Protein AF-A0A957R626-F1 (afdb_monomer)

Mean predicted aligned error: 13.44 Å

Radius of gyration: 23.77 Å; Cα contacts (8 Å, |Δi|>4): 62; chains: 1; bounding box: 62×50×67 Å

Secondary structure (DSSP, 8-state):
-PPP-----------------S-S-------------HHHHHHHHHHHHHHT--HHHHHHHHHHHTPPPP-TTS-GGGHHHHHHGGGS-HHHHHHHHTT-SPP-----TT-TT--HHHHHHHHHHHHHHHTT-----HHHHT--

Structure (mmCIF, N/CA/C/O backbone):
data_AF-A0A957R626-F1
#
_entry.id   AF-A0A957R626-F1
#
loop_
_atom_site.group_PDB
_atom_site.id
_atom_site.type_symbol
_atom_site.label_atom_id
_atom_site.label_alt_id
_atom_site.label_comp_id
_atom_site.label_asym_id
_atom_site.label_entity_id
_atom_site.label_seq_id
_atom_site.pdbx_PDB_ins_code
_atom_site.Cartn_x
_atom_site.Cartn_y
_atom_site.Cartn_z
_atom_site.occupancy
_atom_site.B_iso_or_equiv
_atom_site.auth_seq_id
_atom_site.auth_comp_id
_atom_site.auth_asym_id
_atom_site.auth_atom_id
_atom_site.pdbx_PDB_model_num
ATOM 1 N N . MET A 1 1 ? -26.890 -36.184 35.853 1.00 41.81 1 MET A N 1
ATOM 2 C CA . MET A 1 1 ? -25.858 -35.709 34.903 1.00 41.81 1 MET A CA 1
ATOM 3 C C . MET A 1 1 ? -26.545 -34.907 33.810 1.00 41.81 1 MET A C 1
ATOM 5 O O . MET A 1 1 ? -27.251 -35.481 32.993 1.00 41.81 1 MET A O 1
ATOM 9 N N . ALA A 1 2 ? -26.437 -33.581 33.879 1.00 39.88 2 ALA A N 1
ATOM 10 C CA . ALA A 1 2 ? -27.098 -32.642 32.977 1.00 39.88 2 ALA A CA 1
ATOM 11 C C . ALA A 1 2 ? -26.227 -32.387 31.735 1.00 39.88 2 ALA A C 1
ATOM 13 O O . ALA A 1 2 ? -25.035 -32.124 31.868 1.00 39.88 2 ALA A O 1
ATOM 14 N N . LYS A 1 3 ? -26.821 -32.461 30.538 1.00 41.88 3 LYS A N 1
ATOM 15 C CA . LYS A 1 3 ? -26.207 -31.989 29.288 1.00 41.88 3 LYS A CA 1
ATOM 16 C C . LYS A 1 3 ? -26.531 -30.499 29.119 1.00 41.88 3 LYS A C 1
ATOM 18 O O . LYS A 1 3 ? -27.718 -30.172 29.073 1.00 41.88 3 LYS A O 1
ATOM 23 N N . PRO A 1 4 ? -25.547 -29.595 28.996 1.00 37.28 4 PRO A N 1
ATOM 24 C CA . PRO A 1 4 ? -25.836 -28.218 28.625 1.00 37.28 4 PRO A CA 1
ATOM 25 C C . PRO A 1 4 ? -26.226 -28.165 27.141 1.00 37.28 4 PRO A C 1
ATOM 27 O O . PRO A 1 4 ? -25.443 -28.503 26.259 1.00 37.28 4 PRO A O 1
ATOM 30 N N . THR A 1 5 ? -27.470 -27.765 26.881 1.00 38.91 5 THR A N 1
ATOM 31 C CA . THR A 1 5 ? -27.971 -27.425 25.543 1.00 38.91 5 THR A CA 1
ATOM 32 C C . THR A 1 5 ? -27.732 -25.934 25.337 1.00 38.91 5 THR A C 1
ATOM 34 O O . THR A 1 5 ? -28.358 -25.115 26.009 1.00 38.91 5 THR A O 1
ATOM 37 N N . ILE A 1 6 ? -26.809 -25.575 24.445 1.00 39.09 6 ILE A N 1
ATOM 38 C CA . ILE A 1 6 ? -26.560 -24.180 24.073 1.00 39.09 6 ILE A CA 1
ATOM 39 C C . ILE A 1 6 ? -27.712 -23.729 23.171 1.00 39.09 6 ILE A C 1
ATOM 41 O O . ILE A 1 6 ? -27.871 -24.214 22.052 1.00 39.09 6 ILE A O 1
ATOM 45 N N . LYS A 1 7 ? -28.540 -22.816 23.683 1.00 32.56 7 LYS A N 1
ATOM 46 C CA . LYS A 1 7 ? -29.536 -22.076 22.904 1.00 32.56 7 LYS A CA 1
ATOM 47 C C . LYS A 1 7 ? -28.816 -20.941 22.176 1.00 32.56 7 LYS A C 1
ATOM 49 O O . LYS A 1 7 ? -28.399 -19.988 22.826 1.00 32.56 7 LYS A O 1
ATOM 54 N N . ILE A 1 8 ? -28.679 -21.024 20.854 1.00 35.16 8 ILE A N 1
ATOM 55 C CA . ILE A 1 8 ? -28.317 -19.853 20.045 1.00 35.16 8 ILE A CA 1
ATOM 56 C C . ILE A 1 8 ? -29.609 -19.069 19.797 1.00 35.16 8 ILE A C 1
ATOM 58 O O . ILE A 1 8 ? -30.555 -19.577 19.198 1.00 35.16 8 ILE A O 1
ATOM 62 N N . ILE A 1 9 ? -29.663 -17.858 20.348 1.00 33.81 9 ILE A N 1
ATOM 63 C CA . ILE A 1 9 ? -30.765 -16.906 20.211 1.00 33.81 9 ILE A CA 1
ATOM 64 C C . ILE A 1 9 ? -30.608 -16.200 18.861 1.00 33.81 9 ILE A C 1
ATOM 66 O O . ILE A 1 9 ? -29.566 -15.616 18.582 1.00 33.81 9 ILE A O 1
ATOM 70 N N . VAL A 1 10 ? -31.654 -16.262 18.038 1.00 33.72 10 VAL A N 1
ATOM 71 C CA . VAL A 1 10 ? -31.802 -15.493 16.798 1.00 33.72 10 VAL A CA 1
ATOM 72 C C . VAL A 1 10 ? -32.499 -14.170 17.139 1.00 33.72 10 VAL A C 1
ATOM 74 O O . VAL A 1 10 ? -33.572 -14.188 17.738 1.00 33.72 10 VAL A O 1
ATOM 77 N N . ALA A 1 11 ? -31.912 -13.040 16.747 1.00 32.66 11 ALA A N 1
ATOM 78 C CA . ALA A 1 11 ? -32.565 -11.729 16.675 1.00 32.66 11 ALA A CA 1
ATOM 79 C C . ALA A 1 11 ? -32.153 -11.119 15.319 1.00 32.66 11 ALA A C 1
ATOM 81 O O . ALA A 1 11 ? -30.978 -10.841 15.119 1.00 32.66 11 ALA A O 1
ATOM 82 N N . SER A 1 12 ? -32.961 -11.182 14.255 1.00 35.12 12 SER A N 1
ATOM 83 C CA . SER A 1 12 ? -34.192 -10.415 13.979 1.00 35.12 12 SER A CA 1
ATOM 84 C C . SER A 1 12 ? -33.947 -8.910 13.945 1.00 35.12 12 SER A C 1
ATOM 86 O O . SER A 1 12 ? -34.072 -8.297 14.987 1.00 35.12 12 SER A O 1
ATOM 88 N N . TYR A 1 13 ? -33.612 -8.360 12.772 1.00 31.69 13 TYR A N 1
ATOM 89 C CA . TYR A 1 13 ? -33.785 -6.973 12.283 1.00 31.69 13 TYR A CA 1
ATOM 90 C C . TYR A 1 13 ? -33.099 -6.988 10.894 1.00 31.69 13 TYR A C 1
ATOM 92 O O . TYR A 1 13 ? -31.902 -7.207 10.817 1.00 31.69 13 TYR A O 1
ATOM 100 N N . ILE A 1 14 ? -33.769 -6.965 9.740 1.00 35.78 14 ILE A N 1
ATOM 101 C CA . ILE A 1 14 ? -34.477 -5.824 9.154 1.00 35.78 14 ILE A CA 1
ATOM 102 C C . ILE A 1 14 ? -35.324 -6.350 7.979 1.00 35.78 14 ILE A C 1
ATOM 104 O O . ILE A 1 14 ? -34.802 -6.886 7.005 1.00 35.78 14 ILE A O 1
ATOM 108 N N . LEU A 1 15 ? -36.637 -6.157 8.063 1.00 36.91 15 LEU A N 1
ATOM 109 C CA . LEU A 1 15 ? -37.497 -5.928 6.905 1.00 36.91 15 LEU A CA 1
ATOM 110 C C . LEU A 1 15 ? -37.922 -4.465 7.028 1.00 36.91 15 LEU A C 1
ATOM 112 O O . LEU A 1 15 ? -38.689 -4.177 7.937 1.00 36.91 15 LEU A O 1
ATOM 116 N N . ILE A 1 16 ? -37.400 -3.567 6.188 1.00 36.69 16 ILE A N 1
ATOM 117 C CA . ILE A 1 16 ? -38.009 -2.286 5.770 1.00 36.69 16 ILE A CA 1
ATOM 118 C C . ILE A 1 16 ? -37.195 -1.746 4.574 1.00 36.69 16 ILE A C 1
ATOM 120 O O . ILE A 1 16 ? -35.968 -1.740 4.624 1.00 36.69 16 ILE A O 1
ATOM 124 N N . SER A 1 17 ? -37.924 -1.286 3.545 1.00 34.69 17 SER A N 1
ATOM 125 C CA . SER A 1 17 ? -37.492 -0.647 2.279 1.00 34.69 17 SER A CA 1
ATOM 126 C C . SER A 1 17 ? -37.059 -1.631 1.179 1.00 34.69 17 SER A C 1
ATOM 128 O O . SER A 1 17 ? -35.890 -1.953 1.038 1.00 34.69 17 SER A O 1
ATOM 130 N N . ILE A 1 18 ? -37.962 -2.317 0.469 1.00 37.59 18 ILE A N 1
ATOM 131 C CA . ILE A 1 18 ? -38.832 -1.833 -0.628 1.00 37.59 18 ILE A CA 1
ATOM 132 C C . ILE A 1 18 ? -38.057 -1.062 -1.717 1.00 37.59 18 ILE A C 1
ATOM 134 O O . ILE A 1 18 ? -37.709 0.098 -1.538 1.00 37.59 18 ILE A O 1
ATOM 138 N N . ALA A 1 19 ? -37.844 -1.760 -2.838 1.00 42.59 19 ALA A N 1
ATOM 139 C CA . ALA A 1 19 ? -37.659 -1.295 -4.217 1.00 42.59 19 ALA A CA 1
ATOM 140 C C . ALA A 1 19 ? -37.070 0.112 -4.444 1.00 42.59 19 ALA A C 1
ATOM 142 O O . ALA A 1 19 ? -37.798 1.091 -4.595 1.00 42.59 19 ALA A O 1
ATOM 143 N N . VAL A 1 20 ? -35.755 0.163 -4.653 1.00 41.31 20 VAL A N 1
ATOM 144 C CA . VAL A 1 20 ? -35.132 1.132 -5.562 1.00 41.31 20 VAL A CA 1
ATOM 145 C C . VAL A 1 20 ? -34.383 0.314 -6.616 1.00 41.31 20 VAL A C 1
ATOM 147 O O . VAL A 1 20 ? -33.572 -0.537 -6.268 1.00 41.31 20 VAL A O 1
ATOM 150 N N . ASN A 1 21 ? -34.787 0.504 -7.874 1.00 40.38 21 ASN A N 1
ATOM 151 C CA . ASN A 1 21 ? -34.290 -0.055 -9.136 1.00 40.38 21 ASN A CA 1
ATOM 152 C C . ASN A 1 21 ? -33.102 -1.036 -9.076 1.00 40.38 21 ASN A C 1
ATOM 154 O O . ASN A 1 21 ? -31.957 -0.664 -8.834 1.00 40.38 21 ASN A O 1
ATOM 158 N N . ALA A 1 22 ? -33.390 -2.291 -9.426 1.00 44.31 22 ALA A N 1
ATOM 159 C CA . ALA A 1 22 ? -32.391 -3.227 -9.920 1.00 44.31 22 ALA A CA 1
ATOM 160 C C . ALA A 1 22 ? -31.825 -2.711 -11.260 1.00 44.31 22 ALA A C 1
ATOM 162 O O . ALA A 1 22 ? -32.602 -2.276 -12.102 1.00 44.31 22 ALA A O 1
ATOM 163 N N . GLU A 1 23 ? -30.503 -2.813 -11.440 1.00 44.56 23 GLU A N 1
ATOM 164 C CA . GLU A 1 23 ? -29.712 -2.479 -12.649 1.00 44.56 23 GLU A CA 1
ATOM 165 C C . GLU A 1 23 ? -28.989 -1.120 -12.731 1.00 44.56 23 GLU A C 1
ATOM 167 O O . GLU A 1 23 ? -28.698 -0.649 -13.826 1.00 44.56 23 GLU A O 1
ATOM 172 N N . GLU A 1 24 ? -28.538 -0.533 -11.620 1.00 44.25 24 GLU A N 1
ATOM 173 C CA . GLU A 1 24 ? -27.511 0.522 -11.695 1.00 44.25 24 GLU A CA 1
ATOM 174 C C . GLU A 1 24 ? -26.251 0.102 -10.928 1.00 44.25 24 GLU A C 1
ATOM 176 O O . GLU A 1 24 ? -26.161 0.228 -9.713 1.00 44.25 24 GLU A O 1
ATOM 181 N N . LEU A 1 25 ? -25.297 -0.485 -11.667 1.00 44.00 25 LEU A N 1
ATOM 182 C CA . LEU A 1 25 ? -23.922 -0.792 -11.250 1.00 44.00 25 LEU A CA 1
ATOM 183 C C . LEU A 1 25 ? -23.813 -1.480 -9.881 1.00 44.00 25 LEU A C 1
ATOM 185 O O . LEU A 1 25 ? -23.356 -0.875 -8.915 1.00 44.00 25 LEU A O 1
ATOM 189 N N . ALA A 1 26 ? -24.169 -2.765 -9.800 1.00 44.62 26 ALA A N 1
ATOM 190 C CA . ALA A 1 26 ? -23.902 -3.560 -8.605 1.00 44.62 26 ALA A CA 1
ATOM 191 C C . ALA A 1 26 ? -22.399 -3.501 -8.265 1.00 44.62 26 ALA A C 1
ATOM 193 O O . ALA A 1 26 ? -21.581 -4.212 -8.861 1.00 44.62 26 ALA A O 1
ATOM 194 N N . MET A 1 27 ? -22.024 -2.631 -7.320 1.00 56.16 27 MET A N 1
ATOM 195 C CA . MET A 1 27 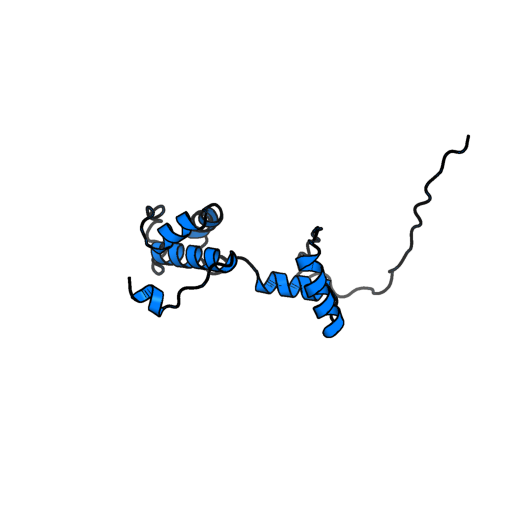? -20.734 -2.685 -6.657 1.00 56.16 27 MET A CA 1
ATOM 196 C C . MET A 1 27 ? -20.639 -4.085 -6.073 1.00 56.16 27 MET A C 1
ATOM 198 O O . MET A 1 27 ? -21.401 -4.456 -5.184 1.00 56.16 27 MET A O 1
ATOM 202 N N . LYS A 1 28 ? -19.748 -4.903 -6.634 1.00 79.50 28 LYS A N 1
ATOM 203 C CA . LYS A 1 28 ? -19.460 -6.221 -6.079 1.00 79.50 28 LYS A CA 1
ATOM 204 C C . LYS A 1 28 ? -18.731 -6.009 -4.759 1.00 79.50 28 LYS A C 1
ATOM 206 O O . LYS A 1 28 ? -17.504 -5.908 -4.727 1.00 79.50 28 LYS A O 1
ATOM 211 N N . GLU A 1 29 ? -19.495 -5.882 -3.688 1.00 81.81 29 GLU A N 1
ATOM 212 C CA . GLU A 1 29 ? -18.968 -5.827 -2.335 1.00 81.81 29 GLU A CA 1
ATOM 213 C C . GLU A 1 29 ? -18.510 -7.224 -1.918 1.00 81.81 29 GLU A C 1
ATOM 215 O O . GLU A 1 29 ? -19.181 -8.225 -2.169 1.00 81.81 29 GLU A O 1
ATOM 220 N N . HIS A 1 30 ? -17.325 -7.290 -1.319 1.00 86.19 30 HIS A N 1
ATOM 221 C CA . HIS A 1 30 ? -16.756 -8.522 -0.790 1.00 86.19 30 HIS A CA 1
ATOM 222 C C . HIS A 1 30 ? -16.449 -8.299 0.685 1.00 86.19 30 HIS A C 1
ATOM 224 O O . HIS A 1 30 ? -15.792 -7.321 1.039 1.00 86.19 30 HIS A O 1
ATOM 230 N N . VAL A 1 31 ? -16.910 -9.213 1.535 1.00 87.75 31 VAL A N 1
ATOM 231 C CA . VAL A 1 31 ? -16.636 -9.174 2.973 1.00 87.75 31 VAL A CA 1
ATOM 232 C C . VAL A 1 31 ? -15.384 -9.994 3.253 1.00 87.75 31 VAL A C 1
ATOM 234 O O . VAL A 1 31 ? -15.306 -11.167 2.887 1.00 87.75 31 VAL A O 1
ATOM 237 N N . VAL A 1 32 ? -14.407 -9.374 3.911 1.00 87.88 32 VAL A N 1
ATOM 238 C CA . VAL A 1 32 ? -13.149 -10.009 4.314 1.00 87.88 32 VAL A CA 1
ATOM 239 C C . VAL A 1 32 ? -13.071 -9.989 5.838 1.00 87.88 32 VAL A C 1
ATOM 241 O O . VAL A 1 32 ? -13.287 -8.947 6.449 1.00 87.88 32 VAL A O 1
ATOM 244 N N . GLN A 1 33 ? -12.760 -11.131 6.458 1.00 91.44 33 GLN A N 1
ATOM 245 C CA . GLN A 1 33 ? -12.470 -11.203 7.892 1.00 91.44 33 GLN A CA 1
ATOM 246 C C . GLN A 1 33 ? -10.963 -11.092 8.120 1.00 91.44 33 GLN A C 1
ATOM 248 O O . GLN A 1 33 ? -10.178 -11.825 7.518 1.00 91.44 33 GLN A O 1
ATOM 253 N N . LEU A 1 34 ? -10.568 -10.167 8.991 1.00 88.88 34 LEU A N 1
ATOM 254 C CA . LEU A 1 34 ? -9.180 -9.841 9.302 1.00 88.88 34 LEU A CA 1
ATOM 255 C C . LEU A 1 34 ? -8.973 -9.868 10.815 1.00 88.88 34 LEU A C 1
ATOM 257 O O . LEU A 1 34 ? -9.767 -9.310 11.567 1.00 88.88 34 LEU A O 1
ATOM 261 N N . ASN A 1 35 ? -7.870 -10.474 11.246 1.00 92.94 35 ASN A N 1
ATOM 262 C CA . ASN A 1 35 ? -7.386 -10.358 12.617 1.00 92.94 35 ASN A CA 1
ATOM 263 C C . ASN A 1 35 ? -6.384 -9.204 12.661 1.00 92.94 35 ASN A C 1
ATOM 265 O O . ASN A 1 35 ? -5.272 -9.335 12.148 1.00 92.94 35 ASN A O 1
ATOM 269 N N . LEU A 1 36 ? -6.785 -8.071 13.236 1.00 91.06 36 LEU A N 1
ATOM 270 C CA . LEU A 1 36 ? -5.916 -6.906 13.379 1.00 91.06 36 LEU A CA 1
ATOM 271 C C . LEU A 1 36 ? -5.123 -6.991 14.691 1.00 91.06 36 LEU A C 1
ATOM 273 O O . LEU A 1 36 ? -5.733 -7.138 15.750 1.00 91.06 36 LEU A O 1
ATOM 277 N N . PRO A 1 37 ? -3.783 -6.872 14.655 1.00 96.62 37 PRO A N 1
ATOM 278 C CA . PRO A 1 37 ? -2.994 -6.635 15.857 1.00 96.62 37 PRO A CA 1
ATOM 279 C C . PRO A 1 37 ? -3.457 -5.363 16.576 1.00 96.62 37 PRO A C 1
ATOM 281 O O . PRO A 1 37 ? -3.829 -4.382 15.928 1.00 96.62 37 PRO A O 1
ATOM 284 N N . GLU A 1 38 ? -3.362 -5.351 17.906 1.00 95.94 38 GLU A N 1
ATOM 285 C CA . GLU A 1 38 ? -3.750 -4.202 18.742 1.00 95.94 38 GLU A CA 1
ATOM 286 C C . GLU A 1 38 ? -3.024 -2.913 18.323 1.00 95.94 38 GLU A C 1
ATOM 288 O O . GLU A 1 38 ? -3.631 -1.847 18.262 1.00 95.94 38 GLU A O 1
ATOM 293 N N . SER A 1 39 ? -1.759 -3.034 17.900 1.00 95.88 39 SER A N 1
ATOM 294 C CA . SER A 1 39 ? -0.943 -1.926 17.389 1.00 95.88 39 SER A CA 1
ATOM 295 C C . SER A 1 39 ? -1.510 -1.232 16.144 1.00 95.88 39 SER A C 1
ATOM 297 O O . SER A 1 39 ? -1.121 -0.102 15.862 1.00 95.88 39 SER A O 1
ATOM 299 N N . ILE A 1 40 ? -2.406 -1.886 15.400 1.00 94.81 40 ILE A N 1
ATOM 300 C CA . ILE A 1 40 ? -3.092 -1.324 14.228 1.00 94.81 40 ILE A CA 1
ATOM 301 C C . ILE A 1 40 ? -4.533 -0.955 14.583 1.00 94.81 40 ILE A C 1
ATOM 303 O O . ILE A 1 40 ? -5.009 0.104 14.183 1.00 94.81 40 ILE A O 1
ATOM 307 N N . TYR A 1 41 ? -5.226 -1.812 15.337 1.00 96.44 41 TYR A N 1
ATOM 308 C CA . TYR A 1 41 ? -6.622 -1.595 15.712 1.00 96.44 41 TYR A CA 1
ATOM 309 C C . TYR A 1 41 ? -6.815 -0.318 16.541 1.00 96.44 41 TYR A C 1
ATOM 311 O O . TYR A 1 41 ? -7.673 0.497 16.204 1.00 96.44 41 TYR A O 1
ATOM 319 N N . GLU A 1 42 ? -6.009 -0.119 17.589 1.00 97.75 42 GLU A N 1
ATOM 320 C CA . GLU A 1 42 ? -6.175 1.006 18.517 1.00 97.75 42 GLU A CA 1
ATOM 321 C C . GLU A 1 42 ? -6.088 2.375 17.818 1.00 97.75 42 GLU A C 1
ATOM 323 O O . GLU A 1 42 ? -7.018 3.172 17.969 1.00 97.75 42 GLU A O 1
ATOM 328 N N . PRO A 1 43 ? -5.070 2.660 16.978 1.00 97.50 43 PRO A N 1
ATOM 329 C CA . PRO A 1 43 ? -5.025 3.906 16.213 1.00 97.50 43 PRO A CA 1
ATOM 330 C C . PRO A 1 43 ? -6.251 4.133 15.317 1.0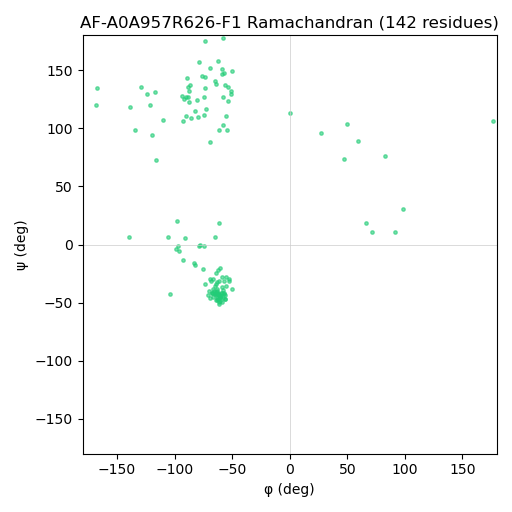0 97.50 43 PRO A C 1
ATOM 332 O O . PRO A 1 43 ? -6.769 5.248 15.249 1.00 97.50 43 PRO A O 1
ATOM 335 N N . LEU A 1 44 ? -6.742 3.088 14.639 1.00 96.75 44 LEU A N 1
ATOM 336 C CA . LEU A 1 44 ? -7.912 3.196 13.760 1.00 96.75 44 LEU A CA 1
ATOM 337 C C . LEU A 1 44 ? -9.185 3.489 14.562 1.00 96.75 44 LEU A C 1
ATOM 339 O O . LEU A 1 44 ? -9.980 4.345 14.173 1.00 96.75 44 LEU A O 1
ATOM 343 N N . ASN A 1 45 ? -9.347 2.826 15.708 1.00 97.25 45 ASN A N 1
ATOM 344 C CA . ASN A 1 45 ? -10.480 3.024 16.604 1.00 97.25 45 ASN A CA 1
ATOM 345 C C . ASN A 1 45 ? -10.476 4.424 17.243 1.00 97.25 45 ASN A C 1
ATOM 347 O O . ASN A 1 45 ? -11.524 5.059 17.352 1.00 97.25 45 ASN A O 1
ATOM 351 N N . GLN A 1 46 ? -9.301 4.951 17.600 1.00 97.75 46 GLN A N 1
ATOM 352 C CA . GLN A 1 46 ? -9.157 6.323 18.098 1.00 97.75 46 GLN A CA 1
ATOM 353 C C . GLN A 1 46 ? -9.568 7.361 17.051 1.00 97.75 46 GLN A C 1
ATOM 355 O O . GLN A 1 46 ? -10.278 8.311 17.379 1.00 97.75 46 GLN A O 1
ATOM 360 N N . ILE A 1 47 ? -9.166 7.170 15.789 1.00 97.31 47 ILE A N 1
ATOM 361 C CA . ILE A 1 47 ? -9.564 8.057 14.690 1.00 97.31 47 ILE A CA 1
ATOM 362 C C . ILE A 1 47 ? -11.077 8.001 14.488 1.00 97.31 47 ILE A C 1
ATOM 364 O O . ILE A 1 47 ? -11.701 9.055 14.434 1.00 97.31 47 ILE A O 1
ATOM 368 N N . ALA A 1 48 ? -11.668 6.804 14.438 1.00 97.75 48 ALA A N 1
ATOM 369 C CA . ALA A 1 48 ? -13.114 6.629 14.301 1.00 97.75 48 ALA A CA 1
ATOM 370 C C . ALA A 1 48 ? -13.885 7.361 15.415 1.00 97.75 48 ALA A C 1
ATOM 372 O O . ALA A 1 48 ? -14.797 8.142 15.140 1.00 97.75 48 ALA A O 1
ATOM 373 N N . ALA A 1 49 ? -13.458 7.195 16.671 1.00 96.94 49 ALA A N 1
ATOM 374 C CA . ALA A 1 49 ? -14.058 7.881 17.812 1.00 96.94 49 ALA A CA 1
ATOM 375 C C . ALA A 1 49 ? -13.908 9.411 17.735 1.00 96.94 49 ALA A C 1
ATOM 377 O O . ALA A 1 49 ? -14.841 10.139 18.070 1.00 96.94 49 ALA A O 1
ATOM 378 N N . ALA A 1 50 ? -12.751 9.906 17.285 1.00 97.81 50 ALA A N 1
ATOM 379 C CA . ALA A 1 50 ? -12.473 11.337 17.186 1.00 97.81 50 ALA A CA 1
ATOM 380 C C . ALA A 1 50 ? -13.214 12.022 16.025 1.00 97.81 50 ALA A C 1
ATOM 382 O O . ALA A 1 50 ? -13.587 13.189 16.144 1.00 97.81 50 ALA A O 1
ATOM 383 N N . THR A 1 51 ? -13.418 11.325 14.905 1.00 95.94 51 THR A N 1
ATOM 384 C CA . THR A 1 51 ? -14.075 11.870 13.704 1.00 95.94 51 THR A CA 1
ATOM 385 C C . THR A 1 51 ? -15.578 11.603 13.672 1.00 95.94 51 THR A C 1
ATOM 387 O O . THR A 1 51 ? -16.280 12.198 12.856 1.00 95.94 51 THR A O 1
ATOM 390 N N . GLY A 1 52 ? -16.078 10.712 14.534 1.00 95.56 52 GLY A N 1
ATOM 391 C CA . GLY A 1 52 ? -17.460 10.232 14.500 1.00 95.56 52 GLY A CA 1
ATOM 392 C C . GLY A 1 52 ? -17.760 9.303 13.317 1.00 95.56 52 GLY A C 1
ATOM 393 O O . GLY A 1 52 ? -18.927 9.018 13.056 1.00 95.56 52 GLY A O 1
ATOM 394 N N . MET A 1 53 ? -16.734 8.850 12.594 1.00 95.00 53 MET A N 1
ATOM 395 C CA . MET A 1 53 ? -16.868 7.859 11.525 1.00 95.00 53 MET A CA 1
ATOM 396 C C . MET A 1 53 ? -16.990 6.454 12.111 1.00 95.00 53 MET A C 1
ATOM 398 O O . MET A 1 53 ? -16.520 6.177 13.216 1.00 95.00 53 MET A O 1
ATOM 402 N N . SER A 1 54 ? -17.573 5.532 11.348 1.00 96.62 54 SER A N 1
ATOM 403 C CA . SER A 1 54 ? -17.512 4.117 11.707 1.00 96.62 54 SER A CA 1
ATOM 404 C C . SER A 1 54 ? -16.089 3.568 11.544 1.00 96.62 54 SER A C 1
ATOM 406 O O . SER A 1 54 ? -15.310 4.031 10.704 1.00 96.62 54 SER A O 1
ATOM 408 N N . LEU A 1 55 ? -15.749 2.542 12.330 1.00 94.38 55 LEU A N 1
ATOM 409 C CA . LEU A 1 55 ? -14.464 1.852 12.198 1.00 94.38 55 LEU A CA 1
ATOM 410 C C . LEU A 1 55 ? -14.273 1.286 10.778 1.00 94.38 55 LEU A C 1
ATOM 412 O O . LEU A 1 55 ? -13.185 1.403 10.217 1.00 94.38 55 LEU A O 1
ATOM 416 N N . ASP A 1 56 ? -15.336 0.748 10.174 1.00 93.56 56 ASP A N 1
ATOM 417 C CA . ASP A 1 56 ? -15.322 0.201 8.813 1.00 93.56 56 ASP A CA 1
ATOM 418 C C . ASP A 1 56 ? -14.940 1.264 7.774 1.00 93.56 56 ASP A C 1
ATOM 420 O O . ASP A 1 56 ? -14.098 1.012 6.911 1.00 93.56 56 ASP A O 1
ATOM 424 N N . GLU A 1 57 ? -15.487 2.479 7.872 1.00 95.00 57 GLU A N 1
ATOM 425 C CA . GLU A 1 57 ? -15.135 3.582 6.969 1.00 95.00 57 GLU A CA 1
ATOM 426 C C . GLU A 1 57 ? -13.666 3.987 7.106 1.00 95.00 57 GLU A C 1
ATOM 428 O O . GLU A 1 57 ? -12.985 4.189 6.096 1.00 95.00 57 GLU A O 1
ATOM 433 N N . VAL A 1 58 ? -13.155 4.062 8.338 1.00 96.00 58 VAL A N 1
ATOM 434 C CA . VAL A 1 58 ? -11.746 4.386 8.604 1.00 96.00 58 VAL A CA 1
ATOM 435 C C . VAL A 1 58 ? -10.825 3.292 8.054 1.00 96.00 58 VAL A C 1
ATOM 437 O O . VAL A 1 58 ? -9.820 3.604 7.405 1.00 96.00 58 VAL A O 1
ATOM 440 N N . ILE A 1 59 ? -11.180 2.015 8.231 1.00 94.50 59 ILE A N 1
ATOM 441 C CA . ILE A 1 59 ? -10.447 0.877 7.656 1.00 94.50 59 ILE A CA 1
ATOM 442 C C . ILE A 1 59 ? -10.453 0.966 6.129 1.00 94.50 59 ILE A C 1
ATOM 444 O O . ILE A 1 59 ? -9.391 0.923 5.509 1.00 94.50 59 ILE A O 1
ATOM 448 N N . VAL A 1 60 ? -11.618 1.144 5.502 1.00 93.06 60 VAL A N 1
ATOM 449 C CA . VAL A 1 60 ? -11.738 1.247 4.041 1.00 93.06 60 VAL A CA 1
ATOM 450 C C . VAL A 1 60 ? -10.930 2.426 3.503 1.00 93.06 60 VAL A C 1
ATOM 452 O O . VAL A 1 60 ? -10.261 2.291 2.478 1.00 93.06 60 VAL A O 1
ATOM 455 N N . GLN A 1 61 ? -10.949 3.577 4.174 1.00 93.19 61 GLN A N 1
ATOM 456 C CA . GLN A 1 61 ? -10.153 4.739 3.781 1.00 93.19 61 GLN A CA 1
ATOM 457 C C . GLN A 1 61 ? -8.649 4.469 3.900 1.00 93.19 61 GLN A C 1
ATOM 459 O O . GLN A 1 61 ? -7.889 4.816 2.994 1.00 93.19 61 GLN A O 1
ATOM 464 N N . THR A 1 62 ? -8.228 3.803 4.975 1.00 92.88 62 THR A N 1
ATOM 465 C CA . THR A 1 62 ? -6.829 3.413 5.190 1.00 92.88 62 THR A CA 1
ATOM 466 C C . THR A 1 62 ? -6.367 2.445 4.101 1.00 92.88 62 THR A C 1
ATOM 468 O O . THR A 1 62 ? -5.327 2.657 3.479 1.00 92.88 62 THR A O 1
ATOM 471 N N . LEU A 1 63 ? -7.186 1.438 3.783 1.00 91.50 63 LEU A N 1
ATOM 472 C CA . LEU A 1 63 ? -6.922 0.490 2.703 1.00 91.50 63 LEU A CA 1
ATOM 473 C C . LEU A 1 63 ? -6.867 1.180 1.337 1.00 91.50 63 LEU A C 1
ATOM 475 O O . LEU A 1 63 ? -5.974 0.880 0.553 1.00 91.50 63 LEU A O 1
ATOM 479 N N . LYS A 1 64 ? -7.766 2.135 1.054 1.00 88.94 64 LYS A N 1
ATOM 480 C CA . LYS A 1 64 ? -7.741 2.937 -0.183 1.00 88.94 64 LYS A CA 1
ATOM 481 C C . LYS A 1 64 ? -6.428 3.709 -0.333 1.00 88.94 64 LYS A C 1
ATOM 483 O O . LYS A 1 64 ? -5.885 3.752 -1.435 1.00 88.94 64 LYS A O 1
ATOM 488 N N . GLY A 1 65 ? -5.922 4.296 0.753 1.00 87.06 65 GLY A N 1
ATOM 489 C CA . GLY A 1 65 ? -4.641 5.008 0.766 1.00 87.06 65 GLY A CA 1
ATOM 490 C C . GLY A 1 65 ? -3.428 4.088 0.587 1.00 87.06 65 GLY A C 1
ATOM 491 O O . GLY A 1 65 ? -2.438 4.497 -0.013 1.00 87.06 65 GLY A O 1
ATOM 492 N N . GLY A 1 66 ? -3.529 2.844 1.059 1.00 88.06 66 GLY A N 1
ATOM 493 C CA . GLY A 1 66 ? -2.498 1.811 0.953 1.00 88.06 66 GLY A CA 1
ATOM 494 C C . GLY A 1 66 ? -2.688 0.825 -0.203 1.00 88.06 66 GLY A C 1
ATOM 495 O O . GLY A 1 66 ? -2.157 -0.281 -0.129 1.00 88.06 66 GLY A O 1
ATOM 496 N N . MET A 1 67 ? -3.462 1.160 -1.242 1.00 89.38 67 MET A N 1
ATOM 497 C CA . MET A 1 67 ? -3.680 0.244 -2.368 1.00 89.38 67 MET A CA 1
ATOM 498 C C . MET A 1 67 ? -2.378 -0.021 -3.141 1.00 89.38 67 MET A C 1
ATOM 500 O O . MET A 1 67 ? -1.614 0.919 -3.389 1.00 89.38 67 MET A O 1
ATOM 504 N N . PRO A 1 68 ? -2.140 -1.269 -3.588 1.00 89.31 68 PRO A N 1
ATOM 505 C CA . PRO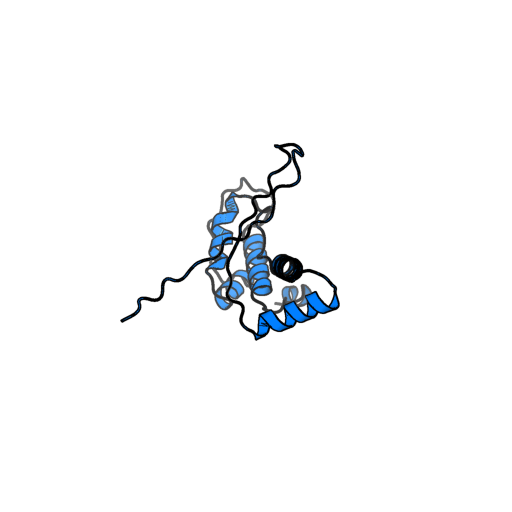 A 1 68 ? -1.020 -1.572 -4.468 1.00 89.31 68 PRO A CA 1
ATOM 506 C C . PRO A 1 68 ? -1.154 -0.828 -5.810 1.00 89.31 68 PRO A C 1
ATOM 508 O O . PRO A 1 68 ? -2.263 -0.446 -6.213 1.00 89.31 68 PRO A O 1
ATOM 511 N N . PRO A 1 69 ? -0.043 -0.632 -6.543 1.00 89.50 69 PRO A N 1
ATOM 512 C CA . PRO A 1 69 ? -0.067 0.040 -7.837 1.00 89.50 69 PRO A CA 1
ATOM 513 C C . PRO A 1 69 ? -1.002 -0.663 -8.829 1.00 89.50 69 PRO A C 1
ATOM 515 O O . PRO A 1 69 ? -0.899 -1.862 -9.089 1.00 89.50 69 PRO A O 1
ATOM 518 N N . SER A 1 70 ? -1.920 0.113 -9.407 1.00 89.00 70 SER A N 1
ATOM 519 C CA . SER A 1 70 ? -2.948 -0.381 -10.327 1.00 89.00 70 SER A CA 1
ATOM 520 C C . 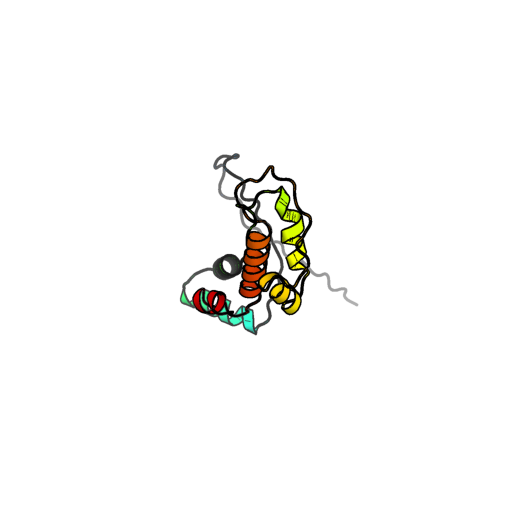SER A 1 70 ? -2.449 -0.443 -11.773 1.00 89.00 70 SER A C 1
ATOM 522 O O . SER A 1 70 ? -1.914 0.534 -12.292 1.00 89.00 70 SER A O 1
ATOM 524 N N . LEU A 1 71 ? -2.781 -1.531 -12.474 1.00 89.44 71 LEU A N 1
ATOM 525 C CA . LEU A 1 71 ? -2.471 -1.737 -13.895 1.00 89.44 71 LEU A CA 1
ATOM 526 C C . LEU A 1 71 ? -3.566 -1.255 -14.864 1.00 89.44 71 LEU A C 1
ATOM 528 O O . LEU A 1 71 ? -3.437 -1.431 -16.069 1.00 89.44 71 LEU A O 1
ATOM 532 N N . LYS A 1 72 ? -4.631 -0.594 -14.380 1.00 88.62 72 LYS A N 1
ATOM 533 C CA . LYS A 1 72 ? -5.778 -0.149 -15.209 1.00 88.62 72 LYS A CA 1
ATOM 534 C C . LYS A 1 72 ? -5.410 0.677 -16.451 1.00 88.62 72 LYS A C 1
ATOM 536 O O . LYS A 1 72 ? -6.152 0.653 -17.422 1.00 88.62 72 LYS A O 1
ATOM 541 N N . LYS A 1 73 ? -4.320 1.450 -16.394 1.00 85.62 73 LYS A N 1
ATOM 542 C CA . LYS A 1 73 ? -3.845 2.305 -17.500 1.00 85.62 73 LYS A CA 1
ATOM 543 C C . LYS A 1 73 ? -2.720 1.666 -18.319 1.00 85.62 73 LYS A C 1
ATOM 545 O O . LYS A 1 73 ? -2.253 2.269 -19.276 1.00 85.62 73 LYS A O 1
ATOM 550 N N . VAL A 1 74 ? -2.259 0.487 -17.915 1.00 86.00 74 VAL A N 1
ATOM 551 C CA . VAL A 1 74 ? -1.191 -0.238 -18.595 1.00 86.00 74 VAL A CA 1
ATOM 552 C C . VAL A 1 74 ? -1.819 -1.126 -19.674 1.00 86.00 74 VAL A C 1
ATOM 554 O O . VAL A 1 74 ? -2.822 -1.776 -19.375 1.00 86.00 74 VAL A O 1
ATOM 557 N N . PRO A 1 75 ? -1.269 -1.191 -20.900 1.00 87.31 75 PRO A N 1
ATOM 558 C CA . PRO A 1 75 ? -1.700 -2.172 -21.894 1.00 87.31 75 PRO A CA 1
ATOM 559 C C . PRO A 1 75 ? -1.643 -3.601 -21.342 1.00 87.31 75 PRO A C 1
ATOM 561 O O . PRO A 1 75 ? -0.664 -3.984 -20.699 1.00 87.31 75 PRO A O 1
ATOM 564 N N . SER A 1 76 ? -2.685 -4.398 -21.595 1.00 87.75 76 SER A N 1
ATOM 565 C CA . SER A 1 76 ? -2.821 -5.750 -21.030 1.00 87.75 76 SER A CA 1
ATOM 566 C C . SER A 1 76 ? -1.668 -6.684 -21.394 1.00 87.75 76 SER A C 1
ATOM 568 O O . SER A 1 76 ? -1.333 -7.553 -20.597 1.00 87.75 76 SER A O 1
ATOM 570 N N . ALA A 1 77 ? -1.013 -6.462 -22.539 1.00 85.25 77 ALA A N 1
ATOM 571 C CA . ALA A 1 77 ? 0.174 -7.206 -22.962 1.00 85.25 77 ALA A CA 1
ATOM 572 C C . ALA A 1 77 ? 1.313 -7.182 -21.926 1.00 85.25 77 ALA A C 1
ATOM 574 O O . ALA A 1 77 ? 2.092 -8.124 -21.839 1.00 85.25 77 ALA A O 1
ATOM 575 N N . PHE A 1 78 ? 1.391 -6.132 -21.104 1.00 86.00 78 PHE A N 1
ATOM 576 C CA . PHE A 1 78 ? 2.431 -5.973 -20.088 1.00 86.00 78 PHE A CA 1
ATOM 577 C C . PHE A 1 78 ? 2.002 -6.439 -18.690 1.00 86.00 78 PHE A C 1
ATOM 579 O O . PHE A 1 78 ? 2.814 -6.414 -17.767 1.00 86.00 78 PHE A O 1
ATOM 586 N N . HIS A 1 79 ? 0.735 -6.825 -18.485 1.00 90.25 79 HIS A N 1
ATOM 587 C CA . HIS A 1 79 ? 0.207 -7.086 -17.139 1.00 90.25 79 HIS A CA 1
ATOM 588 C C . HIS A 1 79 ? 0.891 -8.264 -16.463 1.00 90.25 79 HIS A C 1
ATOM 590 O O . HIS A 1 79 ? 1.316 -8.119 -15.322 1.00 90.25 79 HIS A O 1
ATOM 596 N N . ASP A 1 80 ? 1.034 -9.392 -17.156 1.00 90.44 80 ASP A N 1
ATOM 597 C CA . ASP A 1 80 ? 1.612 -10.606 -16.571 1.00 90.44 80 ASP A CA 1
ATOM 598 C C . ASP A 1 80 ? 3.057 -10.383 -16.115 1.00 90.44 80 ASP A C 1
ATOM 600 O O . ASP A 1 80 ? 3.433 -10.743 -14.995 1.00 90.44 80 ASP A O 1
ATOM 604 N N . GLU A 1 81 ? 3.849 -9.708 -16.948 1.00 89.38 81 GLU A N 1
ATOM 605 C CA . GLU A 1 81 ? 5.241 -9.407 -16.635 1.00 89.38 81 GLU A CA 1
ATOM 606 C C . GLU A 1 81 ? 5.355 -8.410 -15.474 1.00 89.38 81 GLU A C 1
ATOM 608 O O . GLU A 1 81 ? 6.151 -8.623 -14.560 1.00 89.38 81 GLU A O 1
ATOM 613 N N . LEU A 1 82 ? 4.526 -7.361 -15.427 1.00 91.75 82 LEU A N 1
ATOM 614 C CA . LEU A 1 82 ? 4.526 -6.433 -14.291 1.00 91.75 82 LEU A CA 1
ATOM 615 C C . LEU A 1 82 ? 4.037 -7.102 -13.004 1.00 91.75 82 LEU A C 1
ATOM 617 O O . LEU A 1 82 ? 4.634 -6.911 -11.946 1.00 91.75 82 LEU A O 1
ATOM 621 N N . LEU A 1 83 ? 2.994 -7.931 -13.071 1.00 93.38 83 LEU A N 1
ATOM 622 C CA . LEU A 1 83 ? 2.502 -8.675 -11.913 1.00 93.38 83 LEU A CA 1
ATOM 623 C C . LEU A 1 83 ? 3.562 -9.632 -11.365 1.00 93.38 83 LEU A C 1
ATOM 625 O O . LEU A 1 83 ? 3.620 -9.814 -10.147 1.00 93.38 83 LEU A O 1
ATOM 629 N N . SER A 1 84 ? 4.434 -10.181 -12.218 1.00 92.62 84 SER A N 1
ATOM 630 C CA . SER A 1 84 ? 5.553 -11.026 -11.789 1.00 92.62 84 SER A CA 1
ATOM 631 C C . SER A 1 84 ? 6.491 -10.317 -10.799 1.00 92.62 84 SER A C 1
ATOM 633 O O . SER A 1 84 ? 6.983 -10.963 -9.871 1.00 92.62 84 SER A O 1
ATOM 635 N N . LEU A 1 85 ? 6.637 -8.986 -10.901 1.00 93.25 85 LEU A N 1
ATOM 636 C CA . LEU A 1 85 ? 7.463 -8.179 -9.996 1.00 93.25 85 LEU A CA 1
ATOM 637 C C . LEU A 1 85 ? 6.952 -8.199 -8.549 1.00 93.25 85 LEU A C 1
ATOM 639 O O . LEU A 1 85 ? 7.737 -8.047 -7.620 1.00 93.25 85 LEU A O 1
ATOM 643 N N . ASN A 1 86 ? 5.661 -8.458 -8.314 1.00 92.94 86 ASN A N 1
ATOM 644 C CA . ASN A 1 86 ? 5.130 -8.576 -6.948 1.00 92.94 86 ASN A CA 1
ATOM 645 C C . ASN A 1 86 ? 5.761 -9.738 -6.165 1.00 92.94 86 ASN A C 1
ATOM 647 O O . ASN A 1 86 ? 5.729 -9.720 -4.936 1.00 92.94 86 ASN A O 1
ATOM 651 N N . LYS A 1 87 ? 6.329 -10.734 -6.862 1.00 92.81 87 LYS A N 1
ATOM 652 C CA . LYS A 1 87 ? 7.014 -11.889 -6.263 1.00 92.81 87 LYS A CA 1
ATOM 653 C C . LYS A 1 87 ? 8.465 -11.595 -5.880 1.00 92.81 87 LYS A C 1
ATOM 655 O O . LYS A 1 87 ? 9.053 -12.386 -5.151 1.00 92.81 87 LYS A O 1
ATOM 660 N N . MET A 1 88 ? 9.038 -10.507 -6.393 1.00 93.25 88 MET A N 1
ATOM 661 C CA . MET A 1 88 ? 10.416 -10.117 -6.116 1.00 93.25 88 MET A CA 1
ATOM 662 C C . MET A 1 88 ? 10.537 -9.510 -4.723 1.00 93.25 88 MET A C 1
ATOM 664 O O . MET A 1 88 ? 9.633 -8.799 -4.269 1.00 93.25 88 MET A O 1
ATOM 668 N N . ASP A 1 89 ? 11.660 -9.759 -4.061 1.00 92.94 89 ASP A N 1
ATOM 669 C CA . ASP A 1 89 ? 12.039 -9.038 -2.850 1.00 92.94 89 ASP A CA 1
ATOM 670 C C . ASP A 1 89 ? 12.503 -7.606 -3.166 1.00 92.94 89 ASP A C 1
ATOM 672 O O . ASP A 1 89 ? 12.578 -7.178 -4.321 1.00 92.94 89 ASP A O 1
ATOM 676 N N . ASP A 1 90 ? 12.776 -6.831 -2.122 1.00 92.06 90 ASP A N 1
ATOM 677 C CA . ASP A 1 90 ? 13.084 -5.411 -2.276 1.00 92.06 90 ASP A CA 1
ATOM 678 C C . ASP A 1 90 ? 14.441 -5.165 -2.957 1.00 92.06 90 ASP A C 1
ATOM 680 O O . ASP A 1 90 ? 14.598 -4.188 -3.689 1.00 92.06 90 ASP A O 1
ATOM 684 N N . ILE A 1 91 ? 15.405 -6.076 -2.784 1.00 89.75 91 ILE A N 1
ATOM 685 C CA . ILE A 1 91 ? 16.728 -5.994 -3.419 1.00 89.75 91 ILE A CA 1
ATOM 686 C C . ILE A 1 91 ? 16.596 -6.274 -4.918 1.00 89.75 91 ILE A C 1
ATOM 688 O O . ILE A 1 91 ? 17.183 -5.574 -5.744 1.00 89.75 91 ILE A O 1
ATOM 692 N N . GLN A 1 92 ? 15.806 -7.282 -5.280 1.00 91.19 92 GLN A N 1
ATOM 693 C CA . GLN A 1 92 ? 15.493 -7.612 -6.667 1.00 91.19 92 GLN A CA 1
ATOM 694 C C . GLN A 1 92 ? 14.773 -6.450 -7.360 1.00 91.19 92 GLN A C 1
ATOM 696 O O . GLN A 1 92 ? 15.208 -6.005 -8.420 1.00 91.19 92 GLN A O 1
ATOM 701 N N . LEU A 1 93 ? 13.753 -5.866 -6.722 1.00 91.25 93 LEU A N 1
ATOM 702 C CA . LEU A 1 93 ? 13.074 -4.678 -7.251 1.00 91.25 93 LEU A CA 1
ATOM 703 C C . LEU A 1 93 ? 14.030 -3.492 -7.437 1.00 91.25 93 LEU A C 1
ATOM 705 O O . LEU A 1 93 ? 13.920 -2.769 -8.428 1.00 91.25 93 LEU A O 1
ATOM 709 N N . TRP A 1 94 ? 15.001 -3.313 -6.537 1.00 89.56 94 TRP A N 1
ATOM 710 C CA . TRP A 1 94 ? 16.036 -2.294 -6.699 1.00 89.56 94 TRP A CA 1
ATOM 711 C C . TRP A 1 94 ? 16.921 -2.552 -7.925 1.00 89.56 94 TRP A C 1
ATOM 713 O O . TRP A 1 94 ? 17.215 -1.636 -8.689 1.00 89.56 94 TRP A O 1
ATOM 723 N N . ASN A 1 95 ? 17.292 -3.806 -8.187 1.00 89.25 95 ASN A N 1
ATOM 724 C CA . ASN A 1 95 ? 18.052 -4.163 -9.386 1.00 89.25 95 ASN A CA 1
ATOM 725 C C . ASN A 1 95 ? 17.266 -3.919 -10.680 1.00 89.25 95 ASN A C 1
ATOM 727 O O . ASN A 1 95 ? 17.865 -3.495 -11.673 1.00 89.25 95 ASN A O 1
ATOM 731 N N . VAL A 1 96 ? 15.946 -4.134 -10.670 1.00 90.19 96 VAL A N 1
ATOM 732 C CA . VAL A 1 96 ? 15.067 -3.772 -11.792 1.00 90.19 96 VAL A CA 1
ATOM 733 C C . VAL A 1 96 ? 15.123 -2.267 -12.043 1.00 90.19 96 VAL A C 1
ATOM 735 O O . VAL A 1 96 ? 15.338 -1.864 -13.185 1.00 90.19 96 VAL A O 1
ATOM 738 N N . ILE A 1 97 ? 14.991 -1.445 -10.993 1.00 89.25 97 ILE A N 1
ATOM 739 C CA . ILE A 1 97 ? 15.055 0.028 -11.076 1.00 89.25 97 ILE A CA 1
ATOM 740 C C . ILE A 1 97 ? 16.386 0.488 -11.679 1.00 89.25 97 ILE A C 1
ATOM 742 O O . ILE A 1 97 ? 16.382 1.279 -12.620 1.00 89.25 97 ILE A O 1
ATOM 746 N N . GLN A 1 98 ? 17.500 -0.08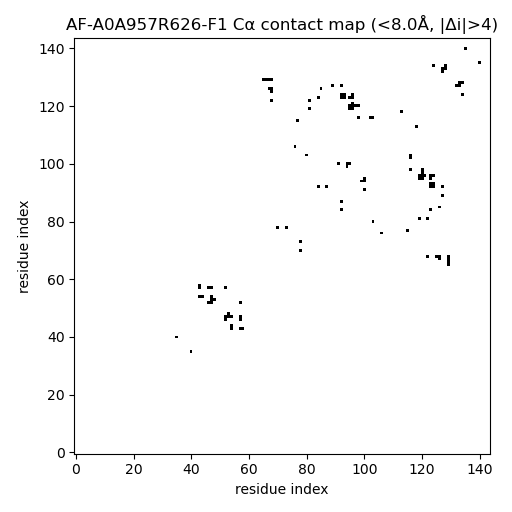5 -11.217 1.00 87.19 98 GLN A N 1
ATOM 747 C CA . GLN A 1 98 ? 18.847 0.231 -11.703 1.00 87.19 98 GLN A CA 1
ATOM 748 C C . GLN A 1 98 ? 19.167 -0.364 -13.087 1.00 87.19 98 GLN A C 1
ATOM 750 O O . GLN A 1 98 ? 20.278 -0.196 -13.584 1.00 87.19 98 GLN A O 1
ATOM 755 N N . GLY A 1 99 ? 18.242 -1.108 -13.707 1.00 84.62 99 GLY A N 1
ATOM 756 C CA . GLY A 1 99 ? 18.469 -1.762 -15.000 1.00 84.62 99 GLY A CA 1
ATOM 757 C C . GLY A 1 99 ? 19.516 -2.881 -14.970 1.00 84.62 99 GLY A C 1
ATOM 758 O O . GLY A 1 99 ? 20.044 -3.253 -16.012 1.00 84.62 99 GLY A O 1
ATOM 759 N N . LYS A 1 100 ? 19.835 -3.413 -13.783 1.00 81.81 100 LYS A N 1
ATOM 760 C CA . LYS A 1 100 ? 20.808 -4.504 -13.594 1.00 81.81 100 LYS A CA 1
ATOM 761 C C . LYS A 1 100 ? 20.202 -5.880 -13.858 1.00 81.81 100 LYS A C 1
ATOM 763 O O . LYS A 1 100 ? 20.932 -6.853 -14.035 1.00 81.81 100 LYS A O 1
ATOM 768 N N . GLU A 1 101 ? 18.877 -5.973 -13.851 1.00 76.50 101 GLU A N 1
ATOM 769 C CA . GLU A 1 101 ? 18.158 -7.204 -14.147 1.00 76.50 101 GLU A CA 1
ATOM 770 C C . GLU A 1 101 ? 17.862 -7.325 -15.643 1.00 76.50 101 GLU A C 1
ATOM 772 O O . GLU A 1 101 ? 17.554 -6.332 -16.304 1.00 76.50 101 GLU A O 1
ATOM 777 N N . LYS A 1 102 ? 17.935 -8.553 -16.176 1.00 66.75 102 LYS A N 1
ATOM 778 C CA . LYS A 1 102 ? 17.637 -8.834 -17.582 1.00 66.75 102 LYS A CA 1
ATOM 779 C C . LYS A 1 102 ? 16.251 -8.286 -17.915 1.00 66.75 102 LYS A C 1
ATOM 781 O O . LYS A 1 102 ? 15.277 -8.615 -17.236 1.00 66.75 102 LYS A O 1
ATOM 786 N N . GLU A 1 103 ? 16.185 -7.424 -18.924 1.00 64.38 103 GLU A N 1
ATOM 787 C CA . GLU A 1 103 ? 14.928 -6.876 -19.423 1.00 64.38 103 GLU A CA 1
ATOM 788 C C . GLU A 1 103 ? 14.014 -8.042 -19.827 1.00 64.38 103 GLU A C 1
ATOM 790 O O . GLU A 1 103 ? 14.490 -9.060 -20.344 1.00 64.38 103 GLU A O 1
ATOM 795 N N . GLY A 1 104 ? 12.726 -7.940 -19.477 1.00 62.56 104 GLY A N 1
ATOM 796 C CA . GLY A 1 104 ? 11.729 -8.968 -19.776 1.00 62.56 104 GLY A CA 1
ATOM 797 C C . GLY A 1 104 ? 11.627 -9.236 -21.285 1.00 62.56 104 GLY A C 1
ATOM 798 O O . GLY A 1 104 ? 12.322 -8.596 -22.077 1.00 62.56 104 GLY A O 1
ATOM 799 N N . PRO A 1 105 ? 10.784 -10.186 -21.715 1.00 57.94 105 PRO A N 1
ATOM 800 C CA . PRO A 1 105 ? 10.636 -10.484 -23.136 1.00 57.94 105 PRO A CA 1
ATOM 801 C C . PRO A 1 105 ? 10.368 -9.197 -23.927 1.00 57.94 105 PRO A C 1
ATOM 803 O O . PRO A 1 105 ? 9.528 -8.385 -23.537 1.00 57.94 105 PRO A O 1
ATOM 806 N N . SER A 1 106 ? 11.103 -9.005 -25.024 1.00 56.38 106 SER A N 1
ATOM 807 C CA . SER A 1 106 ? 10.810 -7.966 -26.007 1.00 56.38 106 SER A CA 1
ATOM 808 C C . SER A 1 106 ? 9.429 -8.265 -26.583 1.00 56.38 106 SER A C 1
ATOM 810 O O . SER A 1 106 ? 9.291 -9.166 -27.407 1.00 56.38 106 SER A O 1
ATOM 812 N N . ILE A 1 107 ? 8.400 -7.589 -26.076 1.00 60.09 107 ILE A N 1
ATOM 813 C CA . ILE A 1 107 ? 7.050 -7.705 -26.622 1.00 60.09 107 ILE A CA 1
ATOM 814 C C . ILE A 1 107 ? 7.037 -6.924 -27.935 1.00 60.09 107 ILE A C 1
ATOM 816 O O . ILE A 1 107 ? 7.475 -5.773 -27.968 1.00 60.09 107 ILE A O 1
ATOM 820 N N . ASP A 1 108 ? 6.606 -7.591 -29.006 1.00 55.56 108 ASP A N 1
ATOM 821 C CA . ASP A 1 108 ? 6.644 -7.087 -30.378 1.00 55.56 108 ASP A CA 1
ATOM 822 C C . ASP A 1 108 ? 6.036 -5.677 -30.519 1.00 55.56 108 ASP A C 1
ATOM 824 O O . ASP A 1 108 ? 5.128 -5.276 -29.787 1.00 55.56 108 ASP A O 1
ATOM 828 N N . HIS A 1 109 ? 6.568 -4.926 -31.488 1.00 51.81 109 HIS A N 1
ATOM 829 C CA . HIS A 1 109 ? 6.451 -3.476 -31.706 1.00 51.81 109 HIS A CA 1
ATOM 830 C C . HIS A 1 109 ? 5.038 -2.896 -31.966 1.00 51.81 109 HIS A C 1
ATOM 832 O O . HIS A 1 109 ? 4.926 -1.773 -32.447 1.00 51.81 109 HIS A O 1
ATOM 838 N N . GLU A 1 110 ? 3.946 -3.586 -31.632 1.00 53.66 110 GLU A N 1
ATOM 839 C CA . GLU A 1 110 ? 2.578 -3.053 -31.793 1.00 53.66 110 GLU A CA 1
ATOM 840 C C . GLU A 1 110 ? 2.159 -2.065 -30.685 1.00 53.66 110 GLU A C 1
ATOM 842 O O . GLU A 1 110 ? 1.063 -1.500 -30.714 1.00 53.66 110 GLU A O 1
ATOM 847 N N . HIS A 1 111 ? 3.026 -1.807 -29.703 1.00 55.38 111 HIS A N 1
ATOM 848 C CA . HIS A 1 111 ? 2.786 -0.846 -28.625 1.00 55.38 111 HIS A CA 1
ATOM 849 C C . HIS A 1 111 ? 3.796 0.306 -28.691 1.00 55.38 111 HIS A C 1
ATOM 851 O O . HIS A 1 111 ? 4.713 0.418 -27.885 1.00 55.38 111 HIS A O 1
ATOM 857 N N . GLU A 1 112 ? 3.600 1.171 -29.682 1.00 50.00 112 GLU A N 1
ATOM 858 C CA . GLU A 1 112 ? 4.522 2.211 -30.161 1.00 50.00 112 GLU A CA 1
ATOM 859 C C . GLU A 1 112 ? 4.862 3.362 -29.181 1.00 50.00 112 GLU A C 1
ATOM 861 O O . GLU A 1 112 ? 5.514 4.316 -29.591 1.00 50.00 112 GLU A O 1
ATOM 866 N N . THR A 1 113 ? 4.447 3.357 -27.906 1.00 50.16 113 THR A N 1
ATOM 867 C CA . THR A 1 113 ? 4.539 4.591 -27.084 1.00 50.16 113 THR A CA 1
ATOM 868 C C . THR A 1 113 ? 4.987 4.451 -25.628 1.00 50.16 113 THR A C 1
ATOM 870 O O . THR A 1 113 ? 4.963 5.447 -24.907 1.00 50.16 113 THR A O 1
ATOM 873 N N . ALA A 1 114 ? 5.400 3.275 -25.151 1.00 54.34 114 ALA A N 1
ATOM 874 C CA . ALA A 1 114 ? 6.007 3.168 -23.822 1.00 54.34 114 ALA A CA 1
ATOM 875 C C . ALA A 1 114 ? 7.204 2.225 -23.856 1.00 54.34 114 ALA A C 1
ATOM 877 O O . ALA A 1 114 ? 7.042 1.035 -24.119 1.00 54.34 114 ALA A O 1
ATOM 878 N N . ASP A 1 115 ? 8.387 2.749 -23.535 1.00 76.31 115 ASP A N 1
ATOM 879 C CA . ASP A 1 115 ? 9.572 1.932 -23.310 1.00 76.31 115 ASP A CA 1
ATOM 880 C C . ASP A 1 115 ? 9.256 0.944 -22.183 1.00 76.31 115 ASP A C 1
ATOM 882 O O . ASP A 1 115 ? 9.203 1.310 -21.005 1.00 76.31 115 ASP A O 1
ATOM 886 N N . PHE A 1 116 ? 9.000 -0.317 -22.539 1.00 81.75 116 PHE A N 1
ATOM 887 C CA . PHE A 1 116 ? 8.668 -1.363 -21.576 1.00 81.75 116 PHE A CA 1
ATOM 888 C C . PHE A 1 116 ? 9.668 -1.432 -20.400 1.00 81.75 116 PHE A C 1
ATOM 890 O O . PHE A 1 116 ? 9.222 -1.550 -19.252 1.00 81.75 116 PHE A O 1
ATOM 897 N N . PRO A 1 117 ? 10.990 -1.243 -20.610 1.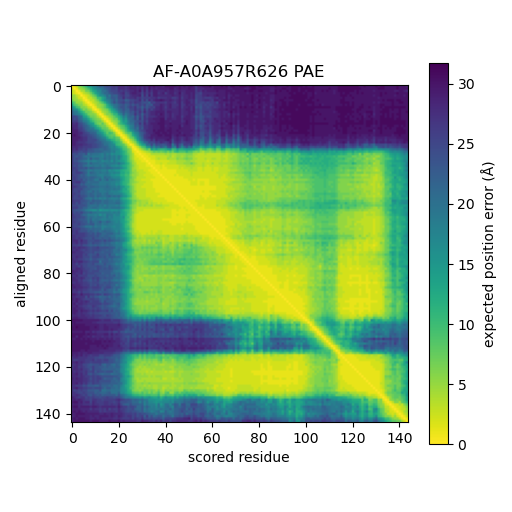00 84.06 117 PRO A N 1
ATOM 898 C CA . PRO A 1 117 ? 11.942 -1.111 -19.509 1.00 84.06 117 PRO A CA 1
ATOM 899 C C . PRO A 1 117 ? 11.612 0.028 -18.533 1.00 84.06 117 PRO A C 1
ATOM 901 O O . PRO A 1 117 ? 11.671 -0.167 -17.319 1.00 84.06 117 PRO A O 1
ATOM 904 N N . MET A 1 118 ? 11.211 1.203 -19.028 1.00 85.25 118 MET A N 1
ATOM 905 C CA . MET A 1 118 ? 10.822 2.340 -18.186 1.00 85.25 118 MET A CA 1
ATOM 906 C C . MET A 1 118 ? 9.548 2.033 -17.392 1.00 85.25 118 MET A C 1
ATOM 908 O O . MET A 1 118 ? 9.469 2.344 -16.202 1.00 85.25 118 MET A O 1
ATOM 912 N N . LEU A 1 119 ? 8.576 1.363 -18.014 1.00 87.88 119 LEU A N 1
ATOM 913 C CA . LEU A 1 119 ? 7.349 0.931 -17.348 1.00 87.88 119 LEU A CA 1
ATOM 914 C C . LEU A 1 119 ? 7.631 -0.092 -16.235 1.00 87.88 119 LEU A C 1
ATOM 916 O O . LEU A 1 119 ? 7.097 0.032 -15.131 1.00 87.88 119 LEU A O 1
ATOM 920 N N . ARG A 1 120 ? 8.510 -1.067 -16.497 1.00 90.31 120 ARG A N 1
ATOM 921 C CA . ARG A 1 120 ? 8.943 -2.074 -15.519 1.00 90.31 120 ARG A CA 1
ATOM 922 C C . ARG A 1 120 ? 9.623 -1.417 -14.314 1.00 90.31 120 ARG A C 1
ATOM 924 O O . ARG A 1 120 ? 9.270 -1.721 -13.176 1.00 90.31 120 ARG A O 1
ATOM 931 N N . ARG A 1 121 ? 10.522 -0.455 -14.555 1.00 90.56 121 ARG A N 1
ATOM 932 C CA . ARG A 1 121 ? 11.195 0.336 -13.506 1.00 90.56 121 ARG A CA 1
ATOM 933 C C . ARG A 1 121 ? 10.209 1.169 -12.686 1.00 90.56 121 ARG A C 1
ATOM 935 O O . ARG A 1 121 ? 10.246 1.128 -11.459 1.00 90.56 121 ARG A O 1
ATOM 942 N N . ALA A 1 122 ? 9.285 1.872 -13.343 1.00 90.31 122 ALA A N 1
ATOM 943 C CA . ALA A 1 122 ? 8.273 2.687 -12.669 1.00 90.31 122 ALA A CA 1
ATOM 944 C C . ALA A 1 122 ? 7.324 1.846 -11.793 1.00 90.31 122 ALA A C 1
ATOM 946 O O . ALA A 1 122 ? 6.948 2.257 -10.689 1.00 90.31 122 ALA A O 1
ATOM 947 N N . TYR A 1 123 ? 6.954 0.649 -12.256 1.00 92.81 123 TYR A N 1
ATOM 948 C CA . TYR A 1 123 ? 6.139 -0.278 -11.475 1.00 92.81 123 TYR A CA 1
ATOM 949 C C . TYR A 1 123 ? 6.909 -0.847 -10.276 1.00 92.81 123 TYR A C 1
ATOM 951 O O . TYR A 1 123 ? 6.393 -0.810 -9.160 1.00 92.81 123 TYR A O 1
ATOM 959 N N . ALA A 1 124 ? 8.159 -1.287 -10.473 1.00 92.56 124 ALA A N 1
ATOM 960 C CA . ALA A 1 124 ? 9.030 -1.766 -9.394 1.00 92.56 124 ALA A CA 1
ATOM 961 C C . ALA A 1 124 ? 9.214 -0.710 -8.292 1.00 92.56 124 ALA A C 1
ATOM 963 O O . ALA A 1 124 ? 9.073 -1.001 -7.105 1.00 92.56 124 ALA A O 1
ATOM 964 N N . PHE A 1 125 ? 9.422 0.544 -8.687 1.00 91.25 125 PHE A N 1
ATOM 965 C CA . PHE A 1 125 ? 9.492 1.672 -7.765 1.00 91.25 125 PHE A CA 1
ATOM 966 C C . PHE A 1 125 ? 8.192 1.871 -6.973 1.00 91.25 125 PHE A C 1
ATOM 968 O O . PHE A 1 125 ? 8.206 2.063 -5.757 1.00 91.25 125 PHE A O 1
ATOM 975 N N . SER A 1 126 ? 7.045 1.779 -7.650 1.00 91.56 126 SER A N 1
ATOM 976 C CA . SER A 1 126 ? 5.734 1.899 -7.005 1.00 91.56 126 SER A CA 1
ATOM 977 C C . SER A 1 126 ? 5.474 0.772 -5.996 1.00 91.56 126 SER A C 1
ATOM 979 O O . SER A 1 126 ? 4.848 1.018 -4.965 1.00 91.56 126 SER A O 1
ATOM 981 N N . LEU A 1 127 ? 5.981 -0.440 -6.255 1.00 93.50 127 LEU A N 1
ATOM 982 C CA . LEU A 1 127 ? 5.928 -1.558 -5.31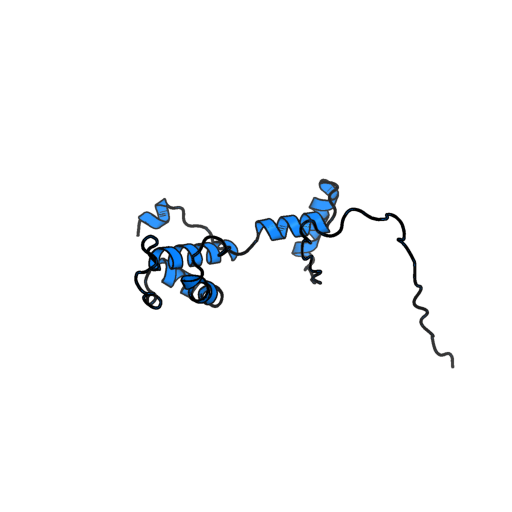0 1.00 93.50 127 LEU A CA 1
ATOM 983 C C . LEU A 1 127 ? 6.779 -1.300 -4.066 1.00 93.50 127 LEU A C 1
ATOM 985 O O . LEU A 1 127 ? 6.289 -1.509 -2.959 1.00 93.50 127 LEU A O 1
ATOM 989 N N . LEU A 1 128 ? 8.011 -0.807 -4.222 1.00 91.56 128 LEU A N 1
ATOM 990 C CA . LEU A 1 128 ? 8.864 -0.460 -3.081 1.00 91.56 128 LEU A CA 1
ATOM 991 C C . LEU A 1 128 ? 8.212 0.607 -2.196 1.00 91.56 128 LEU A C 1
ATOM 993 O O . LEU A 1 128 ? 8.132 0.431 -0.980 1.00 91.56 128 LEU A O 1
ATOM 997 N N . LYS A 1 129 ? 7.652 1.659 -2.805 1.00 89.56 129 LYS A N 1
ATOM 998 C CA . LYS A 1 129 ? 6.882 2.681 -2.082 1.00 89.56 129 LYS A CA 1
ATOM 999 C C . LYS A 1 129 ? 5.720 2.070 -1.299 1.00 89.56 129 LYS A C 1
ATOM 1001 O O . LYS A 1 129 ? 5.512 2.403 -0.136 1.00 89.56 129 LYS A O 1
ATOM 1006 N N . TRP A 1 130 ? 4.951 1.188 -1.937 1.00 91.00 130 TRP A N 1
ATOM 1007 C CA . TRP A 1 130 ? 3.818 0.512 -1.304 1.00 91.00 130 TRP A CA 1
ATOM 1008 C C . TRP A 1 130 ? 4.249 -0.385 -0.131 1.00 91.00 130 TRP A C 1
ATOM 1010 O O . TRP A 1 130 ? 3.539 -0.471 0.867 1.00 91.00 130 TRP A O 1
ATOM 1020 N N . ARG A 1 131 ? 5.444 -0.980 -0.206 1.00 91.56 131 ARG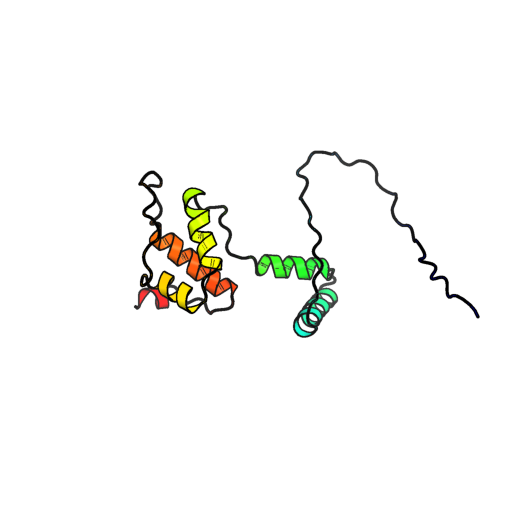 A N 1
ATOM 1021 C CA . ARG A 1 131 ? 6.059 -1.779 0.869 1.00 91.56 131 ARG A CA 1
ATOM 1022 C C . ARG A 1 131 ? 6.676 -0.944 1.999 1.00 91.56 131 ARG A C 1
ATOM 1024 O O . ARG A 1 131 ? 7.188 -1.514 2.956 1.00 91.56 131 ARG A O 1
ATOM 1031 N N . GLY A 1 132 ? 6.608 0.386 1.916 1.00 87.69 132 GLY A N 1
ATOM 1032 C CA . GLY A 1 132 ? 7.102 1.293 2.952 1.00 87.69 132 GLY A CA 1
ATOM 1033 C C . GLY A 1 132 ? 8.554 1.739 2.777 1.00 87.69 132 GLY A C 1
ATOM 1034 O O . GLY A 1 132 ? 9.098 2.368 3.683 1.00 87.69 132 GLY A O 1
ATOM 1035 N N . HIS A 1 133 ? 9.183 1.464 1.629 1.00 85.25 133 HIS A N 1
ATOM 1036 C CA . HIS A 1 133 ? 10.491 2.041 1.316 1.00 85.25 133 HIS A CA 1
ATOM 1037 C C . HIS A 1 133 ? 10.354 3.524 0.965 1.00 85.25 133 HIS A C 1
ATOM 1039 O O . HIS A 1 133 ? 9.360 3.921 0.340 1.00 85.25 133 HIS A O 1
ATOM 1045 N N . PRO A 1 134 ? 11.332 4.364 1.350 1.00 72.12 134 PRO A N 1
ATOM 1046 C CA . PRO A 1 134 ? 11.329 5.765 0.967 1.00 72.12 134 PRO A CA 1
ATOM 1047 C C . PRO A 1 134 ? 11.334 5.887 -0.560 1.00 72.12 134 PRO A C 1
ATOM 1049 O O . PRO A 1 134 ? 11.912 5.067 -1.265 1.00 72.12 134 PRO A O 1
ATOM 1052 N N . VAL A 1 135 ? 10.669 6.923 -1.062 1.00 60.94 135 VAL A N 1
ATOM 1053 C CA . VAL A 1 135 ? 10.672 7.319 -2.474 1.00 60.94 135 VAL A CA 1
ATOM 1054 C C . VAL A 1 135 ? 11.897 8.212 -2.680 1.00 60.94 135 VAL A C 1
ATOM 1056 O O . VAL A 1 135 ? 11.857 9.340 -2.185 1.00 60.94 135 VAL A O 1
ATOM 1059 N N . PRO A 1 136 ? 12.960 7.767 -3.383 1.00 61.75 136 PRO A N 1
ATOM 1060 C CA . PRO A 1 136 ? 13.965 8.679 -3.903 1.00 61.75 136 PRO A CA 1
ATOM 1061 C C . PRO A 1 136 ? 13.280 9.799 -4.682 1.00 61.75 136 PRO A C 1
ATOM 1063 O O . PRO A 1 136 ? 12.419 9.554 -5.531 1.00 61.75 136 PRO A O 1
ATOM 1066 N N . SER A 1 137 ? 13.627 11.039 -4.376 1.00 56.78 137 SER A N 1
ATOM 1067 C CA . SER A 1 137 ? 13.195 12.189 -5.154 1.00 56.78 137 SER A CA 1
ATOM 1068 C C . SER A 1 137 ? 13.663 12.043 -6.612 1.00 56.78 137 SER A C 1
ATOM 1070 O O . SER A 1 137 ? 14.716 11.457 -6.866 1.00 56.78 137 SER A O 1
ATOM 1072 N N . PRO A 1 138 ? 12.944 12.612 -7.598 1.00 53.38 138 PRO A N 1
ATOM 1073 C CA . PRO A 1 138 ? 13.385 12.588 -8.994 1.00 53.38 138 PRO A CA 1
ATOM 1074 C C . PRO A 1 138 ? 14.818 13.104 -9.192 1.00 53.38 138 PRO A C 1
ATOM 1076 O O . PRO A 1 138 ? 15.520 12.632 -10.072 1.00 53.38 138 PRO A O 1
ATOM 1079 N N . HIS A 1 139 ? 15.275 14.030 -8.344 1.00 50.06 139 HIS A N 1
ATOM 1080 C CA . HIS A 1 139 ? 16.652 14.522 -8.357 1.00 50.06 139 HIS A CA 1
ATOM 1081 C C . HIS A 1 139 ? 17.662 13.465 -7.882 1.00 50.06 139 HIS A C 1
ATOM 1083 O O . HIS A 1 139 ? 18.723 13.331 -8.478 1.00 50.06 139 HIS A O 1
ATOM 1089 N N . GLU A 1 140 ? 17.331 12.677 -6.858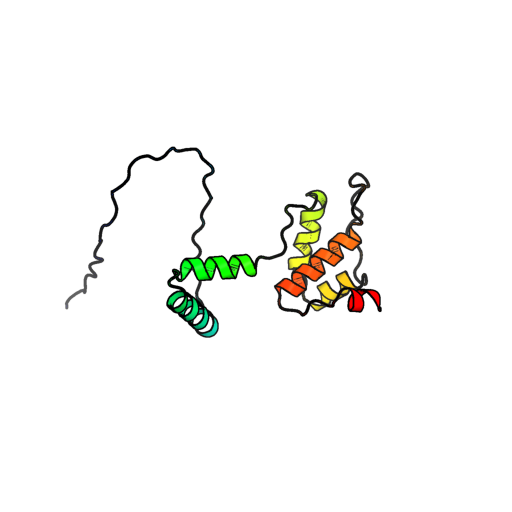 1.00 55.81 140 GLU A N 1
ATOM 1090 C CA . GLU A 1 140 ? 18.150 11.533 -6.427 1.00 55.81 140 GLU A CA 1
ATOM 1091 C C . GLU A 1 140 ? 18.179 10.422 -7.487 1.00 55.81 140 GLU A C 1
ATOM 1093 O O . GLU A 1 140 ? 19.190 9.748 -7.628 1.00 55.81 140 GLU A O 1
ATOM 1098 N N . MET A 1 141 ? 17.115 10.275 -8.285 1.00 55.09 141 MET A N 1
ATOM 1099 C CA . MET A 1 141 ? 17.067 9.326 -9.407 1.00 55.09 141 MET A CA 1
ATOM 1100 C C . MET A 1 141 ? 17.875 9.771 -10.639 1.00 55.09 141 MET A C 1
ATOM 1102 O O . MET A 1 141 ? 18.186 8.941 -11.486 1.00 55.09 141 MET A O 1
ATOM 1106 N N . MET A 1 142 ? 18.166 11.068 -10.781 1.00 48.91 142 MET A N 1
ATOM 1107 C CA . MET A 1 142 ? 18.865 11.645 -11.942 1.00 48.91 142 MET A CA 1
ATOM 1108 C C . MET A 1 142 ? 20.374 11.833 -11.721 1.00 48.91 142 MET A C 1
ATOM 1110 O O . MET A 1 142 ? 21.056 12.319 -12.622 1.00 48.91 142 MET A O 1
ATOM 1114 N N . LEU A 1 143 ? 20.887 11.500 -10.532 1.00 48.19 143 LEU A N 1
ATOM 1115 C CA . LEU A 1 143 ? 22.279 11.733 -10.135 1.00 48.19 143 LEU A CA 1
ATOM 1116 C C . LEU A 1 143 ? 23.164 10.474 -10.095 1.00 48.19 143 LEU A C 1
ATOM 1118 O O . LEU A 1 143 ? 24.319 10.591 -9.684 1.00 48.19 143 LEU A O 1
ATOM 1122 N N . GLU A 1 144 ? 22.674 9.312 -10.534 1.00 44.44 144 GLU A N 1
ATOM 1123 C CA . GLU A 1 144 ? 23.477 8.078 -10.647 1.00 44.44 144 GLU A CA 1
ATOM 1124 C C . GLU A 1 144 ? 23.822 7.701 -12.092 1.00 44.44 144 GLU A C 1
ATOM 1126 O O . GLU A 1 144 ? 22.927 7.774 -12.966 1.00 44.44 144 GLU A O 1
#

pLDDT: mean 75.3, std 22.04, range [31.69, 97.81]

Foldseek 3Di:
DDDDDDDDDDDDDDDDDDDDDDDDDPPPDDDDDDDDDPVPQVVLVVVCVVVVHDSVVSVVVVCVVLDQDDCPVPPPVCVVVLVVLLVDDLVVLVCLLVVVDDQPDPDDCPPPPDPSSVVSNVNSLSSCVSVPHDRPDVVSSVPD

Sequence (144 aa):
MAKPTIKIIVASYILISIAVNAEELAMKEHVVQLNLPESIYEPLNQIAAATGMSLDEVIVQTLKGGMPPSLKKVPSAFHDELLSLNKMDDIQLWNVIQGKEKEGPSIDHEHETADFPMLRRAYAFSLLKWRGHPVPSPHEMMLE

Solvent-accessible surface area (backbone atoms only — not comparable to full-atom values): 9716 Å² total; per-residue (Å²): 139,86,80,89,78,84,80,83,81,87,79,92,85,86,91,82,82,83,91,78,76,90,88,73,77,84,75,83,80,78,92,79,92,78,90,71,54,66,91,57,44,51,62,48,47,51,49,13,68,74,70,73,46,53,53,67,59,48,49,52,52,51,49,64,76,65,53,72,81,77,61,88,86,51,65,72,91,50,45,67,66,54,57,54,55,76,76,49,54,74,67,55,33,49,33,43,55,72,62,73,44,82,76,72,83,86,73,72,83,86,62,85,83,62,62,60,69,58,52,50,22,55,49,34,51,43,49,41,43,68,75,68,44,83,75,76,50,73,67,65,68,69,71,117